Protein AF-A0A6N3QSR3-F1 (afdb_monomer)

Sequence (98 aa):
MQNKAGVSNLLDILSAVTGQSIPELEKQFEGKMYGHLKGEVADAVSGMLTELQERYHRFRNDEAFLQQVMKDGAEKASVHASRTLKAVYEAIGFVAKP

InterPro domains:
  IPR014729 Rossmann-like alpha/beta/alpha sandwich fold [G3DSA:3.40.50.620] (63-93)
  IPR050203 Tryptophan--tRNA ligase [PTHR43766] (2-95)

Radius of gyration: 25.12 Å; Cα contacts (8 Å, |Δi|>4): 37; chains: 1; bounding box: 51×31×64 Å

Organism: NCBI:txid945360

pLDDT: mean 93.82, std 8.57, range [49.56, 98.75]

Structure (mmCIF, N/CA/C/O backbone):
data_AF-A0A6N3QSR3-F1
#
_entry.id   AF-A0A6N3QSR3-F1
#
loop_
_atom_site.group_PDB
_atom_site.id
_atom_site.type_symbol
_atom_site.label_atom_id
_atom_site.label_alt_id
_atom_site.label_comp_id
_atom_site.label_asym_id
_atom_site.label_entity_id
_atom_site.label_seq_id
_atom_site.pdbx_PDB_ins_code
_atom_site.Cartn_x
_atom_site.Cartn_y
_atom_site.Cartn_z
_atom_site.occupancy
_atom_site.B_iso_or_equiv
_atom_site.auth_seq_id
_atom_site.auth_comp_id
_atom_site.auth_asym_id
_atom_site.auth_atom_id
_atom_site.pdbx_PDB_model_num
ATOM 1 N N . MET A 1 1 ? -5.991 15.012 25.192 1.00 53.72 1 MET A N 1
ATOM 2 C CA . MET A 1 1 ? -5.453 13.634 25.070 1.00 53.72 1 MET A CA 1
ATOM 3 C C . MET A 1 1 ? -4.065 13.402 25.702 1.00 53.72 1 MET A C 1
ATOM 5 O O . MET A 1 1 ? -3.484 12.352 25.474 1.00 53.72 1 MET A O 1
ATOM 9 N N . GLN A 1 2 ? -3.521 14.284 26.554 1.00 49.56 2 GLN A N 1
ATOM 10 C CA . GLN A 1 2 ? -2.096 14.216 26.947 1.00 49.56 2 GLN A CA 1
ATOM 11 C C . GLN A 1 2 ? -1.651 13.036 27.849 1.00 49.56 2 GLN A C 1
ATOM 13 O O . GLN A 1 2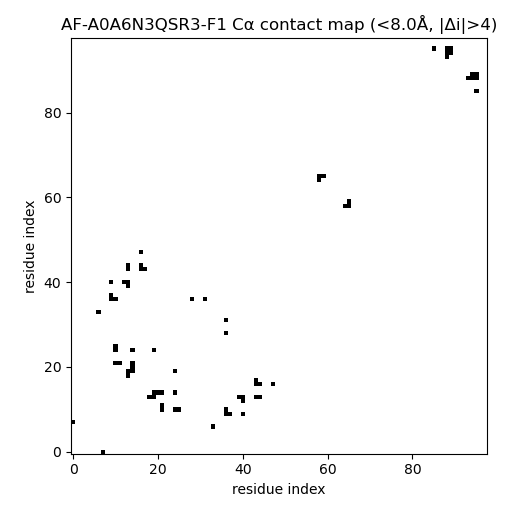 ? -0.477 12.967 28.167 1.00 49.56 2 GLN A O 1
ATOM 18 N N . ASN A 1 3 ? -2.513 12.073 28.209 1.00 62.91 3 ASN A N 1
ATOM 19 C CA . ASN A 1 3 ? -2.144 10.944 29.090 1.00 62.91 3 ASN A CA 1
ATOM 20 C C . ASN A 1 3 ? -2.715 9.567 28.663 1.00 62.91 3 ASN A C 1
ATOM 22 O O . ASN A 1 3 ? -2.815 8.665 29.491 1.00 62.91 3 ASN A O 1
ATOM 26 N N . LYS A 1 4 ? -3.130 9.375 27.396 1.00 78.19 4 LYS A N 1
ATOM 27 C CA . LYS A 1 4 ? -3.733 8.102 26.920 1.00 78.19 4 LYS A CA 1
ATOM 28 C C . LYS A 1 4 ? -3.200 7.627 25.558 1.00 78.19 4 LYS A C 1
ATOM 30 O O . LYS A 1 4 ? -3.984 7.286 24.677 1.00 78.19 4 LYS A O 1
ATOM 35 N N . ALA A 1 5 ? -1.876 7.552 25.404 1.00 88.19 5 ALA A N 1
ATOM 36 C CA . ALA A 1 5 ? -1.215 7.219 24.132 1.00 88.19 5 ALA A CA 1
ATOM 37 C C . ALA A 1 5 ? -1.774 5.961 23.431 1.00 88.19 5 ALA A C 1
ATOM 39 O O . ALA A 1 5 ? -2.021 5.985 22.230 1.00 88.19 5 ALA A O 1
ATOM 40 N N . GLY A 1 6 ? -2.049 4.884 24.177 1.00 87.88 6 GLY A N 1
ATOM 41 C CA . GLY A 1 6 ? -2.594 3.651 23.593 1.00 87.88 6 GLY A CA 1
ATOM 42 C C . GLY A 1 6 ? -4.017 3.790 23.040 1.00 87.88 6 GLY A C 1
ATOM 43 O O . GLY A 1 6 ? -4.346 3.163 22.041 1.00 87.88 6 GLY A O 1
ATOM 44 N N . VAL A 1 7 ? -4.859 4.621 23.662 1.00 89.00 7 VAL A N 1
ATOM 45 C CA . VAL A 1 7 ? -6.234 4.866 23.193 1.00 89.00 7 VAL A CA 1
ATOM 46 C C . VAL A 1 7 ? -6.217 5.787 21.980 1.00 89.00 7 VAL A C 1
ATOM 48 O O . VAL A 1 7 ? -6.919 5.514 21.014 1.00 89.00 7 VAL A O 1
ATOM 51 N N . SER A 1 8 ? -5.380 6.828 22.007 1.00 91.19 8 SER A N 1
ATOM 52 C CA . SER A 1 8 ? -5.196 7.732 20.869 1.00 91.19 8 SER A CA 1
ATOM 53 C C . SER A 1 8 ? -4.741 6.972 19.625 1.00 91.19 8 SER A C 1
ATOM 55 O O . SER A 1 8 ? -5.396 7.073 18.600 1.00 91.19 8 SER A O 1
ATOM 57 N N . ASN A 1 9 ? -3.740 6.092 19.746 1.00 94.69 9 ASN A N 1
ATOM 58 C CA . ASN A 1 9 ? -3.284 5.278 18.616 1.00 94.69 9 ASN A CA 1
ATOM 59 C C . ASN A 1 9 ? -4.389 4.370 18.041 1.00 94.69 9 ASN A C 1
ATOM 61 O O . ASN A 1 9 ? -4.468 4.181 16.834 1.00 94.69 9 ASN A O 1
ATOM 65 N N . LEU A 1 10 ? -5.256 3.799 18.886 1.00 95.56 10 LEU A N 1
ATOM 66 C CA . LEU A 1 10 ? -6.383 2.987 18.411 1.00 95.56 10 LEU A CA 1
ATOM 67 C C . LEU A 1 10 ? -7.431 3.827 17.668 1.00 95.56 10 LEU A C 1
ATOM 69 O O . LEU A 1 10 ? -7.972 3.363 16.668 1.00 95.56 10 LEU A O 1
ATOM 73 N N . LEU A 1 11 ? -7.699 5.053 18.126 1.00 94.69 11 LEU A N 1
ATOM 74 C CA . LEU A 1 11 ? -8.578 5.990 17.423 1.00 94.69 11 LEU A CA 1
ATOM 75 C C . LEU A 1 11 ? -7.966 6.444 16.094 1.00 94.69 11 LEU A C 1
ATOM 77 O O . LEU A 1 11 ? -8.684 6.499 15.102 1.00 94.69 11 LEU A O 1
ATOM 81 N N . ASP A 1 12 ? -6.657 6.699 16.056 1.00 96.75 12 ASP A N 1
ATOM 82 C CA . ASP A 1 12 ? -5.937 7.065 14.832 1.00 96.75 12 ASP A CA 1
ATOM 83 C C . ASP A 1 12 ? -5.996 5.935 13.794 1.00 96.75 12 ASP A C 1
ATOM 85 O O . ASP A 1 12 ? -6.310 6.176 12.629 1.00 96.75 12 ASP A O 1
ATOM 89 N N . ILE A 1 13 ? -5.760 4.687 14.218 1.00 97.56 13 ILE A N 1
ATOM 90 C CA . ILE A 1 13 ? -5.879 3.510 13.344 1.00 97.56 13 ILE A CA 1
ATOM 91 C C . ILE A 1 13 ? -7.309 3.378 12.819 1.00 97.56 13 IL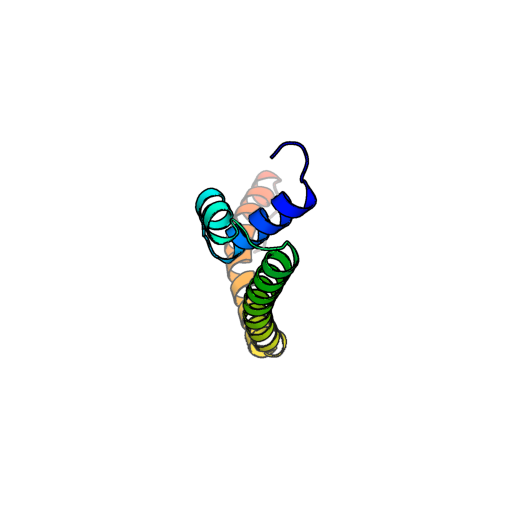E A C 1
ATOM 93 O O . ILE A 1 13 ? -7.499 3.207 11.617 1.00 97.56 13 ILE A O 1
ATOM 97 N N . LEU A 1 14 ? -8.314 3.466 13.696 1.00 97.06 14 LEU A N 1
ATOM 98 C CA . LEU A 1 14 ? -9.710 3.335 13.282 1.00 97.06 14 LEU A CA 1
ATOM 99 C C . LEU A 1 14 ? -10.100 4.443 12.299 1.00 97.06 14 LEU A C 1
ATOM 101 O O . LEU A 1 14 ? -10.684 4.151 11.264 1.00 97.06 14 LEU A O 1
ATOM 105 N N . SER A 1 15 ? -9.702 5.684 12.584 1.00 97.44 15 SER A N 1
ATOM 106 C CA . SER A 1 15 ? -9.911 6.843 11.714 1.00 97.44 15 SER A CA 1
ATOM 107 C C . SER A 1 15 ? -9.283 6.637 10.335 1.00 97.44 15 SER A C 1
ATOM 109 O O . SER A 1 15 ? -9.936 6.881 9.322 1.00 97.44 15 SER A O 1
ATOM 111 N N . ALA A 1 16 ? -8.053 6.120 10.275 1.00 97.62 16 ALA A N 1
ATOM 112 C CA . ALA A 1 16 ? -7.369 5.853 9.013 1.00 97.6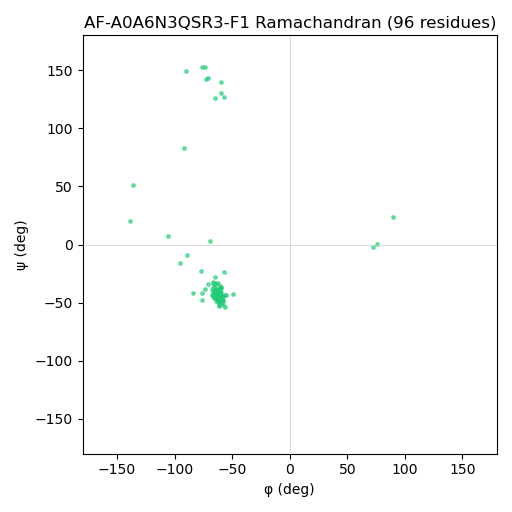2 16 ALA A CA 1
ATOM 113 C C . ALA A 1 16 ? -8.059 4.767 8.170 1.00 97.62 16 ALA A C 1
ATOM 115 O O . ALA A 1 16 ? -8.021 4.837 6.943 1.00 97.62 16 ALA A O 1
ATOM 116 N N . VAL A 1 17 ? -8.684 3.774 8.812 1.00 97.44 17 VAL A N 1
ATOM 117 C CA . VAL A 1 17 ? -9.362 2.665 8.121 1.00 97.44 17 VAL A CA 1
ATOM 118 C C . VAL A 1 17 ? -10.786 3.036 7.706 1.00 97.44 17 VAL A C 1
ATOM 120 O O . VAL A 1 17 ? -11.202 2.702 6.600 1.00 97.44 17 VAL A O 1
ATOM 123 N N . THR A 1 18 ? -11.545 3.720 8.567 1.00 96.38 18 THR A N 1
ATOM 124 C CA . THR A 1 18 ? -12.969 4.015 8.323 1.00 96.38 18 THR A CA 1
ATOM 125 C C . THR A 1 18 ? -13.213 5.386 7.698 1.00 96.38 18 THR A C 1
ATOM 127 O O . THR A 1 18 ? -14.307 5.643 7.199 1.00 96.38 18 THR A O 1
ATOM 130 N N . GLY A 1 19 ? -12.224 6.283 7.734 1.00 96.62 19 GLY A N 1
ATOM 131 C CA . GLY A 1 19 ? -12.349 7.671 7.284 1.00 96.62 19 GLY A CA 1
ATOM 132 C C . GLY A 1 19 ? -13.117 8.582 8.248 1.00 96.62 19 GLY A C 1
ATOM 133 O O . GLY A 1 19 ? -13.284 9.766 7.957 1.00 96.62 19 GLY A O 1
ATOM 134 N N . GLN A 1 20 ? -13.584 8.064 9.388 1.00 96.88 20 GLN A N 1
ATOM 135 C CA . GLN A 1 20 ? -14.261 8.864 10.410 1.00 96.88 20 GLN A CA 1
ATOM 136 C C . GLN A 1 20 ? -13.262 9.776 11.120 1.00 96.88 20 GLN A C 1
ATOM 138 O O . GLN A 1 20 ? -12.125 9.388 11.391 1.00 96.88 20 GLN A O 1
ATOM 143 N N . SER A 1 21 ? -13.685 10.986 11.469 1.00 96.81 21 SER A N 1
ATOM 144 C CA . SER A 1 21 ? -12.842 11.922 12.210 1.00 96.81 21 SER A CA 1
ATOM 145 C C . SER A 1 21 ? -12.700 11.509 13.678 1.00 96.81 21 SER A C 1
ATOM 147 O O . SER A 1 21 ? -13.596 10.902 14.267 1.00 96.81 21 SER A O 1
ATOM 149 N N . ILE A 1 22 ? -11.587 11.883 14.316 1.00 93.44 22 ILE A N 1
ATOM 150 C CA . ILE A 1 22 ? -11.370 11.576 15.738 1.00 93.44 22 ILE A CA 1
ATOM 151 C C . ILE A 1 22 ? -12.506 12.099 16.639 1.00 93.44 22 ILE A C 1
ATOM 153 O O . ILE A 1 22 ? -12.958 11.324 17.479 1.00 93.44 22 ILE A O 1
ATOM 157 N N . PRO A 1 23 ? -13.041 13.327 16.469 1.00 94.56 23 PRO A N 1
ATOM 158 C CA . PRO A 1 23 ? -14.171 13.794 17.277 1.00 94.56 23 PRO A CA 1
ATOM 159 C C . PRO A 1 23 ? -15.440 12.938 17.130 1.00 94.56 23 PRO A C 1
ATOM 161 O O . PRO A 1 23 ? -16.169 12.738 18.102 1.00 94.56 23 PRO A O 1
ATOM 164 N N . GLU A 1 24 ? -15.714 12.408 15.933 1.00 94.62 24 GLU A N 1
ATOM 165 C CA . GLU A 1 24 ? -16.843 11.494 15.711 1.00 94.62 24 GLU A CA 1
ATOM 166 C C . GLU A 1 24 ? -16.629 10.169 16.439 1.00 94.62 24 GLU A C 1
ATOM 168 O O . GLU A 1 24 ? -17.547 9.671 17.094 1.00 94.62 24 GLU A O 1
ATOM 173 N N . LEU A 1 25 ? -15.409 9.632 16.380 1.00 93.62 25 LEU A N 1
ATOM 174 C CA . LEU A 1 25 ? -15.041 8.412 17.089 1.00 93.62 25 LEU A CA 1
ATOM 175 C C . LEU A 1 25 ? -15.087 8.615 18.611 1.00 93.62 25 LEU A C 1
ATOM 177 O O . LEU A 1 25 ? -15.655 7.788 19.320 1.00 93.62 25 LEU A O 1
ATOM 181 N N . GLU A 1 26 ? -14.574 9.729 19.137 1.00 91.56 26 GLU A N 1
ATOM 182 C CA . GLU A 1 26 ? -14.662 10.052 20.567 1.00 91.56 26 GLU A CA 1
ATOM 183 C C . GLU A 1 26 ? -16.117 10.070 21.048 1.00 91.56 26 GLU A C 1
ATOM 185 O O . GLU A 1 26 ? -16.428 9.466 22.075 1.00 91.56 26 GLU A O 1
ATOM 190 N N . LYS A 1 27 ? -17.022 10.672 20.267 1.00 93.06 27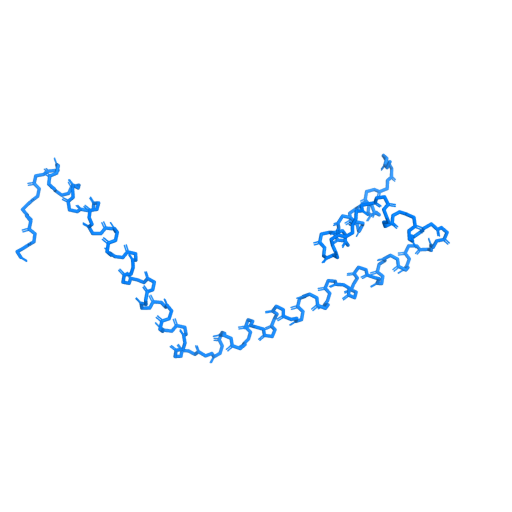 LYS A N 1
ATOM 191 C CA . LYS A 1 27 ? -18.462 10.664 20.550 1.00 93.06 27 LYS A CA 1
ATOM 192 C C . LYS A 1 27 ? -19.070 9.260 20.443 1.00 93.06 27 LYS A C 1
ATOM 194 O O . LYS A 1 27 ? -19.892 8.877 21.269 1.00 93.06 27 LYS A O 1
ATOM 199 N N . GLN A 1 28 ? -18.667 8.468 19.450 1.00 90.88 28 GLN A N 1
ATOM 200 C CA . GLN A 1 28 ? -19.140 7.091 19.247 1.00 90.88 28 GLN A CA 1
ATOM 201 C C . GLN A 1 28 ? -18.722 6.139 20.381 1.00 90.88 28 GLN A C 1
ATOM 203 O O . GLN A 1 28 ? -19.409 5.139 20.639 1.00 90.88 28 GLN A O 1
ATOM 208 N N . PHE A 1 29 ? -17.597 6.426 21.038 1.00 90.25 29 PHE A N 1
ATOM 209 C CA . PHE A 1 29 ? -17.044 5.634 22.136 1.00 90.25 29 PHE A CA 1
ATOM 210 C C . PHE A 1 29 ? -17.229 6.272 23.519 1.00 90.25 29 PHE A C 1
ATOM 212 O O . PHE A 1 29 ? -16.749 5.719 24.511 1.00 90.25 29 PHE A O 1
ATOM 219 N N . GLU A 1 30 ? -17.974 7.373 23.622 1.00 88.81 30 GLU A N 1
ATOM 220 C CA . GLU A 1 30 ? -18.343 7.963 24.906 1.00 88.81 30 GLU A CA 1
ATOM 221 C C . GLU A 1 30 ? -19.138 6.950 25.750 1.00 88.81 30 GLU A C 1
ATOM 223 O O . GLU A 1 30 ? -20.053 6.279 25.271 1.00 88.81 30 GLU A O 1
ATOM 228 N N . GLY A 1 31 ? -18.733 6.764 27.009 1.00 85.56 31 GLY A N 1
ATOM 229 C CA . GLY A 1 31 ? -19.344 5.785 27.915 1.00 85.56 31 GLY A CA 1
ATOM 230 C C . GLY A 1 31 ? -19.041 4.308 27.610 1.00 85.56 31 GLY A C 1
ATOM 231 O O . GLY A 1 31 ? -19.466 3.443 28.375 1.00 85.56 31 GLY A O 1
ATOM 232 N N . LYS A 1 32 ? -18.288 3.985 26.547 1.00 87.38 32 LYS A N 1
ATOM 233 C CA . LYS A 1 32 ? -17.890 2.604 26.224 1.00 87.38 32 LYS A CA 1
ATOM 234 C C . LYS A 1 32 ? -16.564 2.222 26.884 1.00 87.38 32 LYS A C 1
ATOM 236 O O . LYS A 1 32 ? -15.662 3.039 27.060 1.00 87.38 32 LYS A O 1
ATOM 241 N N . MET A 1 33 ? -16.413 0.937 27.214 1.00 84.31 33 MET A N 1
ATOM 242 C CA . MET A 1 33 ? -15.139 0.397 27.701 1.00 84.31 33 MET A CA 1
ATOM 243 C C . MET A 1 33 ? -14.121 0.205 26.570 1.00 84.31 33 MET A C 1
ATOM 245 O O . MET A 1 33 ? -14.484 -0.100 25.435 1.00 84.31 33 MET A O 1
ATOM 249 N N . TYR A 1 34 ? -12.826 0.261 26.903 1.00 79.25 34 TYR A N 1
ATOM 250 C CA . TYR A 1 34 ? -11.716 0.082 25.952 1.00 79.25 34 TYR A CA 1
ATOM 251 C C . TYR A 1 34 ? -11.724 -1.248 25.187 1.00 79.25 34 TYR A C 1
ATOM 253 O O . TYR A 1 34 ? -11.151 -1.325 24.102 1.00 79.25 34 TYR A O 1
ATOM 261 N N . GLY A 1 35 ? -12.373 -2.286 25.725 1.00 85.44 35 GLY A N 1
ATOM 262 C CA . GLY A 1 35 ? -12.577 -3.549 25.013 1.00 85.44 35 GLY A CA 1
ATOM 263 C C . GLY A 1 35 ? -13.381 -3.376 23.722 1.00 85.44 35 GLY A C 1
ATOM 264 O O . GLY A 1 35 ? -13.024 -3.977 22.715 1.00 85.44 35 GLY A O 1
ATOM 265 N N . HIS A 1 36 ? -14.383 -2.488 23.717 1.00 91.75 36 HIS A N 1
ATOM 266 C CA . HIS A 1 36 ? -15.174 -2.199 22.517 1.00 91.75 36 HIS A CA 1
ATOM 267 C C . HIS A 1 36 ? -14.336 -1.508 21.443 1.00 91.75 36 HIS A C 1
ATOM 269 O O . HIS A 1 36 ? -14.380 -1.919 20.293 1.00 91.75 36 HIS A O 1
ATOM 275 N N . LEU A 1 37 ? -13.521 -0.514 21.818 1.00 92.44 37 LEU A N 1
ATOM 276 C CA . LEU A 1 37 ? -12.630 0.159 20.867 1.00 92.44 37 LEU A CA 1
ATOM 277 C C . LEU A 1 37 ? -11.648 -0.829 20.222 1.00 92.44 37 LEU A C 1
ATOM 279 O O . LEU A 1 37 ? -11.440 -0.789 19.016 1.00 92.44 37 LEU A O 1
ATOM 283 N N . LYS A 1 38 ? -11.060 -1.738 21.010 1.00 94.50 38 LYS A N 1
ATOM 284 C CA . LYS A 1 38 ? -10.153 -2.764 20.474 1.00 94.50 38 LYS A CA 1
ATOM 285 C C . LYS A 1 38 ? -10.855 -3.728 19.517 1.00 94.50 38 LYS A C 1
ATOM 287 O O . LYS A 1 38 ? -10.246 -4.090 18.519 1.00 94.50 38 LYS A O 1
ATOM 292 N N . GLY A 1 39 ? -12.087 -4.136 19.830 1.00 96.31 39 GLY A N 1
ATOM 293 C CA . GLY A 1 39 ? -12.890 -5.001 18.961 1.00 96.31 39 GLY A CA 1
ATOM 294 C C . GLY A 1 39 ? -13.163 -4.347 17.610 1.00 96.31 39 GLY A C 1
ATOM 295 O O . GLY A 1 39 ? -12.784 -4.894 16.585 1.00 96.31 39 GLY A O 1
ATOM 296 N N . GLU A 1 40 ? -13.686 -3.121 17.618 1.00 95.75 40 GLU A N 1
ATOM 297 C CA . GLU A 1 40 ? -13.990 -2.371 16.389 1.00 95.75 40 GLU A CA 1
ATOM 298 C C . GLU A 1 40 ? -12.737 -2.116 15.537 1.00 95.75 40 GLU A C 1
ATOM 300 O O . GLU A 1 40 ? -12.766 -2.263 14.319 1.00 95.75 40 GLU A O 1
ATOM 305 N N . VAL A 1 41 ? -11.603 -1.791 16.172 1.00 96.94 41 VAL A N 1
ATOM 306 C CA . VAL A 1 41 ? -10.317 -1.665 15.469 1.00 96.94 41 VAL A CA 1
ATOM 307 C C . VAL A 1 41 ? -9.897 -2.993 14.841 1.00 96.94 41 VAL A C 1
ATOM 309 O O . VAL A 1 41 ? -9.447 -3.003 13.697 1.00 96.94 41 VAL A O 1
ATOM 312 N N . ALA A 1 42 ? -10.021 -4.106 15.569 1.00 97.88 42 ALA A N 1
ATOM 313 C CA . ALA A 1 42 ? -9.652 -5.421 15.058 1.00 97.88 42 ALA A CA 1
ATOM 314 C C . ALA A 1 42 ? -10.515 -5.812 13.854 1.00 97.88 42 ALA A C 1
ATOM 316 O O . ALA A 1 42 ? -9.966 -6.231 12.837 1.00 97.88 42 ALA A O 1
ATOM 317 N N . ASP A 1 43 ? -11.828 -5.611 13.938 1.00 98.00 43 ASP A N 1
ATOM 318 C CA . ASP A 1 43 ? -12.763 -5.947 12.867 1.00 98.00 43 ASP A CA 1
ATOM 319 C C . ASP A 1 43 ? -12.532 -5.073 11.628 1.00 98.00 43 ASP A C 1
ATOM 321 O O . ASP A 1 43 ? -12.410 -5.596 10.518 1.00 98.00 43 ASP A O 1
ATOM 325 N N . ALA A 1 44 ? -12.370 -3.757 11.809 1.00 97.56 44 ALA A N 1
ATOM 326 C CA . ALA A 1 44 ? -12.106 -2.828 10.712 1.00 97.56 44 ALA A CA 1
ATOM 327 C C . ALA A 1 44 ? -10.781 -3.145 9.994 1.00 97.56 44 ALA A C 1
ATOM 329 O O . ALA A 1 44 ? -10.739 -3.256 8.766 1.00 97.56 44 ALA A O 1
ATOM 330 N N . VAL A 1 45 ? -9.694 -3.335 10.752 1.00 98.19 45 VAL A N 1
ATOM 331 C CA . VAL A 1 45 ? -8.371 -3.645 10.187 1.00 98.19 45 VAL A CA 1
ATOM 332 C C . VAL A 1 45 ? -8.365 -5.026 9.534 1.00 98.19 45 VAL A C 1
ATOM 334 O O . VAL A 1 45 ? -7.823 -5.178 8.439 1.00 98.19 45 VAL A O 1
ATOM 337 N N . SER A 1 46 ? -8.967 -6.030 10.176 1.00 98.44 46 SER A N 1
ATOM 338 C CA . SER A 1 46 ? -9.046 -7.394 9.645 1.00 98.44 46 SER A CA 1
ATOM 339 C C . SER A 1 46 ? -9.833 -7.437 8.338 1.00 98.44 46 SER A C 1
ATOM 341 O O . SER A 1 46 ? -9.363 -8.027 7.366 1.00 98.44 46 SER A O 1
ATOM 343 N N . GLY A 1 47 ? -10.981 -6.754 8.270 1.00 98.38 47 GLY A N 1
ATOM 344 C CA . GLY A 1 47 ? -11.775 -6.650 7.046 1.00 98.38 47 GLY A CA 1
ATOM 345 C C . GLY A 1 47 ? -10.982 -6.023 5.898 1.00 98.38 47 GLY A C 1
ATOM 346 O O . GLY A 1 47 ? -10.868 -6.620 4.828 1.00 98.38 47 GLY A O 1
ATOM 347 N N . MET A 1 48 ? -10.344 -4.874 6.151 1.00 98.19 48 MET A N 1
ATOM 348 C CA . MET A 1 48 ? -9.497 -4.191 5.166 1.00 98.19 48 MET A CA 1
ATOM 349 C C . MET A 1 48 ? -8.340 -5.080 4.677 1.00 98.19 48 MET A C 1
ATOM 351 O O . MET A 1 48 ? -8.068 -5.158 3.477 1.00 98.19 48 MET A O 1
ATOM 355 N N . LEU A 1 49 ? -7.639 -5.756 5.594 1.00 98.50 49 LEU A N 1
ATOM 356 C CA . LEU A 1 49 ? -6.510 -6.619 5.240 1.00 98.50 49 LEU A CA 1
ATOM 357 C C . LEU A 1 49 ? -6.947 -7.891 4.519 1.00 98.50 49 LEU A C 1
ATOM 359 O O . LEU A 1 49 ? -6.223 -8.333 3.633 1.00 98.50 49 LEU A O 1
ATOM 363 N N . THR A 1 50 ? -8.108 -8.455 4.852 1.00 98.50 50 THR A N 1
ATOM 364 C CA . THR A 1 50 ? -8.640 -9.650 4.184 1.00 98.50 50 THR A CA 1
ATOM 365 C C . THR A 1 50 ? -8.894 -9.361 2.706 1.00 98.50 50 THR A C 1
ATOM 367 O O . THR A 1 50 ? -8.387 -10.082 1.849 1.00 98.50 50 THR A O 1
ATOM 370 N N . GLU A 1 51 ? -9.564 -8.250 2.380 1.00 98.12 51 GLU A N 1
ATOM 371 C CA . GLU A 1 51 ? -9.790 -7.850 0.984 1.00 98.12 51 GLU A CA 1
ATOM 372 C C . GLU A 1 51 ? -8.462 -7.620 0.233 1.00 98.12 51 GLU A C 1
ATOM 374 O O . GLU A 1 51 ? -8.275 -8.052 -0.911 1.00 98.12 51 GLU A O 1
ATOM 379 N N . LEU A 1 52 ? -7.496 -6.966 0.888 1.00 98.50 52 LEU A N 1
ATOM 380 C CA . LEU A 1 52 ? -6.170 -6.737 0.317 1.00 98.50 52 LEU A CA 1
ATOM 381 C C . LEU A 1 52 ? -5.427 -8.057 0.063 1.00 98.50 52 LEU A C 1
ATOM 383 O O . LEU A 1 52 ? -4.823 -8.226 -0.999 1.00 98.50 52 LEU A O 1
ATOM 387 N N . GLN A 1 53 ? -5.477 -8.992 1.011 1.00 98.69 53 GLN A N 1
ATOM 388 C CA . GLN A 1 53 ? -4.845 -10.307 0.915 1.00 98.69 53 GLN A CA 1
ATOM 389 C C . GLN A 1 53 ? -5.479 -11.157 -0.185 1.00 98.69 53 GLN A C 1
ATOM 391 O O . GLN A 1 53 ? -4.753 -11.790 -0.949 1.00 98.69 53 GLN A O 1
ATOM 396 N N . GLU A 1 54 ? -6.801 -11.131 -0.341 1.00 98.69 54 GLU A N 1
ATOM 397 C CA . GLU A 1 54 ? -7.484 -11.823 -1.438 1.00 98.69 54 GLU A CA 1
ATOM 398 C C . GLU A 1 54 ? -6.999 -11.332 -2.805 1.00 98.69 54 GLU A C 1
ATOM 400 O O . GLU A 1 54 ? -6.662 -12.133 -3.685 1.00 98.69 54 GLU A O 1
ATOM 405 N N . ARG A 1 55 ? -6.902 -10.008 -2.983 1.00 98.56 55 ARG A N 1
ATOM 406 C CA . ARG A 1 55 ? -6.360 -9.405 -4.209 1.00 98.56 55 ARG A CA 1
ATOM 407 C C . ARG A 1 55 ? -4.897 -9.780 -4.407 1.00 98.56 55 ARG A C 1
ATOM 409 O O . ARG A 1 55 ? -4.516 -10.158 -5.514 1.00 98.56 55 ARG A O 1
ATOM 416 N N . TYR A 1 56 ? -4.091 -9.711 -3.347 1.00 98.69 56 TYR A N 1
ATOM 417 C CA . TYR A 1 56 ? -2.691 -10.118 -3.384 1.00 98.69 56 TYR A CA 1
ATOM 418 C C . TYR A 1 56 ? -2.553 -11.566 -3.846 1.00 98.69 56 TYR A C 1
ATOM 420 O O . TYR A 1 56 ? -1.847 -11.811 -4.814 1.00 98.69 56 TYR A O 1
ATOM 428 N N . HIS A 1 57 ? -3.244 -12.518 -3.219 1.00 98.62 57 HIS A N 1
ATOM 429 C CA . HIS A 1 57 ? -3.133 -13.933 -3.566 1.00 98.62 57 HIS A CA 1
ATOM 430 C C . HIS A 1 57 ? -3.638 -14.222 -4.980 1.00 98.62 57 HIS A C 1
ATOM 432 O O . HIS A 1 57 ? -3.006 -15.000 -5.693 1.00 98.62 57 HIS A O 1
ATOM 438 N N . ARG A 1 58 ? -4.713 -13.555 -5.423 1.00 98.25 58 ARG A N 1
ATOM 439 C CA . ARG A 1 58 ? -5.195 -13.656 -6.807 1.00 98.25 58 ARG A CA 1
ATOM 440 C C . ARG A 1 58 ? -4.114 -13.255 -7.810 1.00 98.25 58 ARG A C 1
ATOM 442 O O . ARG A 1 58 ? -3.821 -14.028 -8.711 1.00 98.25 58 ARG A O 1
ATOM 449 N N . PHE A 1 59 ? -3.504 -12.081 -7.643 1.00 98.50 59 PHE A N 1
ATOM 450 C CA . PHE A 1 59 ? -2.467 -11.612 -8.567 1.00 98.50 59 PHE A CA 1
ATOM 451 C C . PHE A 1 59 ? -1.146 -12.361 -8.401 1.00 98.50 59 PHE A C 1
ATOM 453 O O . PHE A 1 59 ? -0.468 -12.645 -9.380 1.00 98.50 59 PHE A O 1
ATOM 460 N N . ARG A 1 60 ? -0.761 -12.689 -7.166 1.00 98.44 60 ARG A N 1
ATOM 461 C CA . ARG A 1 60 ? 0.532 -13.303 -6.863 1.00 98.44 60 ARG A CA 1
ATOM 462 C C . ARG A 1 60 ? 0.651 -14.711 -7.438 1.00 98.44 60 ARG A C 1
ATOM 464 O O . ARG A 1 60 ? 1.765 -15.099 -7.791 1.00 98.44 60 ARG A O 1
ATOM 471 N N . ASN A 1 61 ? -0.462 -15.439 -7.508 1.00 98.25 61 ASN A N 1
ATOM 472 C CA . ASN A 1 61 ? -0.526 -16.800 -8.038 1.00 98.25 61 ASN A CA 1
ATOM 473 C C . ASN A 1 61 ? -0.781 -16.846 -9.556 1.00 98.25 61 ASN A C 1
ATOM 475 O O . ASN A 1 61 ? -0.683 -17.916 -10.149 1.00 98.25 61 ASN A O 1
ATOM 479 N N . ASP A 1 62 ? -1.088 -15.713 -10.190 1.00 98.50 62 ASP A N 1
ATOM 480 C CA . ASP A 1 62 ? -1.222 -15.608 -11.644 1.00 98.50 62 ASP A CA 1
ATOM 481 C C . ASP A 1 62 ? 0.122 -15.202 -12.266 1.00 98.50 62 ASP A C 1
ATOM 483 O O . ASP A 1 62 ? 0.406 -14.029 -12.519 1.00 98.50 62 ASP A O 1
ATOM 487 N N . GLU A 1 63 ? 0.995 -16.190 -12.481 1.00 98.38 63 GLU A N 1
ATOM 488 C CA . GLU A 1 63 ? 2.326 -15.950 -13.049 1.00 98.38 63 GLU A CA 1
ATOM 489 C C . GLU A 1 63 ? 2.266 -15.313 -14.441 1.00 98.38 63 GLU A C 1
ATOM 491 O O . GLU A 1 63 ? 3.085 -14.446 -14.749 1.00 98.38 63 GLU A O 1
ATOM 496 N N . ALA A 1 64 ? 1.292 -15.696 -15.270 1.00 98.56 64 ALA A N 1
ATOM 497 C CA . ALA A 1 64 ? 1.139 -15.149 -16.614 1.00 98.56 64 ALA A CA 1
ATOM 498 C C . ALA A 1 64 ? 0.817 -13.650 -16.562 1.00 98.56 64 ALA A C 1
ATOM 500 O O . ALA A 1 64 ? 1.451 -12.852 -17.260 1.00 98.56 64 ALA A O 1
ATOM 501 N N . PHE A 1 65 ? -0.107 -13.252 -15.684 1.00 98.56 65 PHE A N 1
ATOM 502 C CA . PHE A 1 65 ? -0.416 -11.847 -15.451 1.00 98.56 65 PHE A CA 1
ATOM 503 C C . PHE A 1 65 ? 0.797 -11.070 -14.928 1.00 98.56 65 PHE A C 1
ATOM 505 O O . PHE A 1 65 ? 1.103 -9.994 -15.444 1.00 98.56 65 PHE A O 1
ATOM 512 N N . LEU A 1 66 ? 1.540 -11.613 -13.957 1.00 98.75 66 LEU A N 1
ATOM 513 C CA . LEU A 1 66 ? 2.744 -10.957 -13.435 1.00 98.75 66 LEU A CA 1
ATOM 514 C C . LEU A 1 66 ? 3.809 -10.752 -14.519 1.00 98.75 66 LEU A C 1
ATOM 516 O O . LEU A 1 66 ? 4.390 -9.670 -14.607 1.00 98.75 66 LEU A O 1
ATOM 520 N N . GLN A 1 67 ? 4.050 -11.758 -15.365 1.00 98.75 67 GLN A N 1
ATOM 521 C CA . GLN A 1 67 ? 4.990 -11.651 -16.485 1.00 98.75 67 GLN A CA 1
ATOM 522 C C . GLN A 1 67 ? 4.560 -10.573 -17.481 1.00 98.75 67 GLN A C 1
ATOM 524 O O . GLN A 1 67 ? 5.392 -9.783 -17.931 1.00 98.75 67 GLN A O 1
ATOM 529 N N . GLN A 1 68 ? 3.263 -10.490 -17.779 1.00 98.69 68 GLN A N 1
ATOM 530 C CA . GLN A 1 68 ? 2.727 -9.455 -18.655 1.00 98.69 68 GLN A CA 1
ATOM 531 C C . GLN A 1 68 ? 2.932 -8.052 -18.060 1.00 98.69 68 GLN A C 1
ATOM 533 O O . GLN A 1 68 ? 3.459 -7.172 -18.739 1.00 98.69 68 GLN A O 1
ATOM 538 N N . VAL A 1 69 ? 2.619 -7.855 -16.773 1.00 98.69 69 VAL A N 1
ATOM 539 C CA . VAL A 1 69 ? 2.839 -6.575 -16.074 1.00 98.69 69 VAL A CA 1
ATOM 540 C C . VAL A 1 69 ? 4.319 -6.182 -16.074 1.00 98.69 69 VAL A C 1
ATOM 542 O O . VAL A 1 69 ? 4.645 -5.022 -16.336 1.00 98.69 69 VAL A O 1
ATOM 545 N N . MET A 1 70 ? 5.227 -7.129 -15.814 1.00 98.56 70 MET A N 1
ATOM 546 C CA . MET A 1 70 ? 6.672 -6.875 -15.843 1.00 98.56 70 MET A CA 1
ATOM 547 C C . MET A 1 70 ? 7.159 -6.500 -17.242 1.00 98.56 70 MET A C 1
ATOM 549 O O . MET A 1 70 ? 7.930 -5.551 -17.377 1.00 98.56 70 MET A O 1
ATOM 553 N N . LYS A 1 71 ? 6.694 -7.201 -18.280 1.00 98.69 71 LYS A N 1
ATOM 554 C CA . LYS A 1 71 ? 7.043 -6.911 -19.674 1.00 98.69 71 LYS A CA 1
ATOM 555 C C . LYS A 1 71 ? 6.589 -5.509 -20.079 1.00 98.69 71 LYS A C 1
ATOM 557 O O . LYS A 1 71 ? 7.406 -4.722 -20.555 1.00 98.69 71 LYS A O 1
ATOM 562 N N . ASP A 1 72 ? 5.328 -5.175 -19.821 1.00 98.62 72 ASP A N 1
ATOM 563 C CA . ASP A 1 72 ? 4.760 -3.872 -20.179 1.00 98.62 72 ASP A CA 1
ATOM 564 C C . ASP A 1 72 ? 5.428 -2.732 -19.400 1.00 98.62 72 ASP A C 1
ATOM 566 O O . ASP A 1 72 ? 5.701 -1.658 -19.943 1.00 98.62 72 ASP A O 1
ATOM 570 N N . GLY A 1 73 ? 5.720 -2.960 -18.116 1.00 98.56 73 GLY A N 1
ATOM 571 C CA . GLY A 1 73 ? 6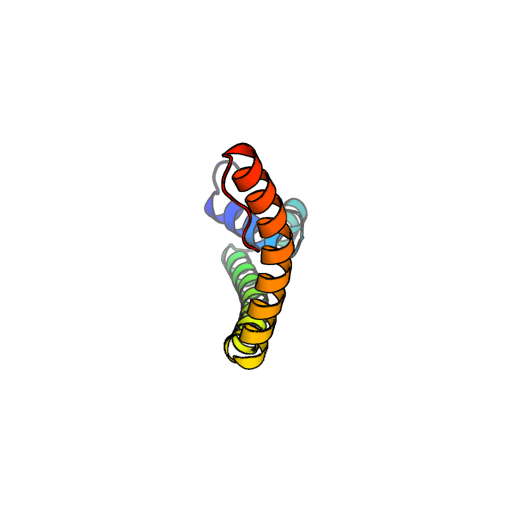.464 -2.022 -17.281 1.00 98.56 73 GLY A CA 1
ATOM 572 C C . GLY A 1 73 ? 7.890 -1.801 -17.786 1.00 98.56 73 GLY A C 1
ATOM 573 O O . GLY A 1 73 ? 8.332 -0.656 -17.889 1.00 98.56 73 GLY A O 1
ATOM 574 N N . ALA A 1 74 ? 8.594 -2.876 -18.150 1.00 98.62 74 ALA A N 1
ATOM 575 C CA . ALA A 1 74 ? 9.956 -2.820 -18.668 1.00 98.62 74 ALA A CA 1
ATOM 576 C C . ALA A 1 74 ? 10.034 -2.097 -20.017 1.00 98.62 74 ALA A C 1
ATOM 578 O O . ALA A 1 74 ? 10.953 -1.302 -20.222 1.00 98.62 74 ALA A O 1
ATOM 579 N N . GLU A 1 75 ? 9.074 -2.320 -20.916 1.00 98.38 75 GLU A N 1
ATOM 580 C CA . GLU A 1 75 ? 8.993 -1.615 -22.196 1.00 98.38 75 GLU A CA 1
ATOM 581 C C . GLU A 1 75 ? 8.815 -0.109 -21.976 1.00 98.38 75 GLU A C 1
ATOM 583 O O . GLU A 1 75 ? 9.624 0.692 -22.454 1.00 98.38 75 GLU A O 1
ATOM 588 N N . LYS A 1 76 ? 7.825 0.285 -21.163 1.00 98.25 76 LYS A N 1
ATOM 589 C CA . LYS A 1 76 ? 7.577 1.695 -20.824 1.00 98.25 76 LYS A CA 1
ATOM 590 C C . LYS A 1 76 ? 8.800 2.344 -20.178 1.00 98.25 76 LYS A C 1
ATOM 592 O O . LYS A 1 76 ? 9.226 3.417 -20.603 1.00 98.25 76 LYS A O 1
ATOM 597 N N . ALA A 1 77 ? 9.396 1.689 -19.183 1.00 98.38 77 ALA A N 1
ATOM 598 C CA . ALA A 1 77 ? 10.582 2.197 -18.499 1.00 98.38 77 ALA A CA 1
ATOM 599 C C . ALA A 1 77 ? 11.770 2.349 -19.462 1.00 98.38 77 ALA A C 1
ATOM 601 O O . ALA A 1 77 ? 12.445 3.380 -19.455 1.00 98.38 77 ALA A O 1
ATOM 602 N N . SER A 1 78 ? 11.990 1.363 -20.335 1.00 97.88 78 SER A N 1
ATOM 603 C CA . SER A 1 78 ? 13.094 1.354 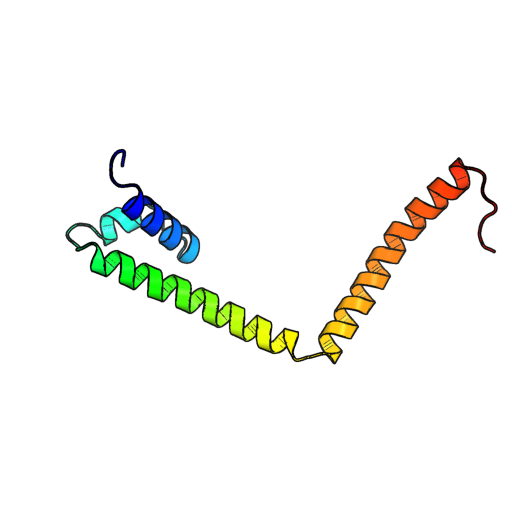-21.302 1.00 97.88 78 SER A CA 1
ATOM 604 C C . SER A 1 78 ? 12.962 2.459 -22.350 1.00 97.88 78 SER A C 1
ATOM 606 O O . SER A 1 78 ? 13.963 3.081 -22.714 1.00 97.88 78 SER A O 1
ATOM 608 N N . VAL A 1 79 ? 11.742 2.777 -22.800 1.00 97.38 79 VAL A N 1
ATOM 609 C CA . VAL A 1 79 ? 11.488 3.905 -23.716 1.00 97.38 79 VAL A CA 1
ATOM 610 C C . VAL A 1 79 ? 11.941 5.233 -23.107 1.00 97.38 79 VAL A C 1
ATOM 612 O O . VAL A 1 79 ? 12.542 6.052 -23.802 1.00 97.38 79 VAL A O 1
ATOM 615 N N . HIS A 1 80 ? 11.698 5.456 -21.815 1.00 97.38 80 HIS A N 1
ATOM 616 C CA . HIS A 1 80 ? 12.147 6.673 -21.138 1.00 97.38 80 HIS A CA 1
ATOM 617 C C . HIS A 1 80 ? 13.649 6.645 -20.835 1.00 97.38 80 HIS A C 1
ATOM 619 O O . HIS A 1 80 ? 14.357 7.601 -21.152 1.00 97.38 80 HIS A O 1
ATOM 625 N N . ALA A 1 81 ? 14.151 5.541 -20.278 1.00 97.75 81 ALA A N 1
ATOM 626 C CA . ALA A 1 81 ? 15.548 5.410 -19.878 1.00 97.75 81 ALA A CA 1
ATOM 627 C C . ALA A 1 81 ? 16.515 5.495 -21.069 1.00 97.75 81 ALA A C 1
ATOM 629 O O . ALA A 1 81 ? 17.556 6.143 -20.970 1.00 97.75 81 ALA A O 1
ATOM 630 N N . SER A 1 82 ? 16.163 4.899 -22.213 1.00 96.44 82 SER A N 1
ATOM 631 C CA . SER A 1 82 ? 17.004 4.912 -23.418 1.00 96.44 82 SER A CA 1
ATOM 632 C C . SER A 1 82 ? 17.244 6.319 -23.968 1.00 96.44 82 SER A C 1
ATOM 634 O O . SER A 1 82 ? 18.338 6.598 -24.455 1.00 96.44 82 SER A O 1
ATOM 636 N N . ARG A 1 83 ? 16.272 7.233 -23.842 1.00 96.50 83 ARG A N 1
ATOM 637 C CA . ARG A 1 83 ? 16.428 8.640 -24.253 1.00 96.50 83 ARG A CA 1
ATOM 638 C C . ARG A 1 83 ? 17.489 9.341 -23.414 1.00 96.50 83 ARG A C 1
ATOM 640 O O . ARG A 1 83 ? 18.395 9.958 -23.967 1.00 96.50 83 ARG A O 1
ATOM 647 N N . THR A 1 84 ? 17.399 9.196 -22.094 1.00 97.00 84 THR A N 1
ATOM 648 C CA . THR A 1 84 ? 18.383 9.758 -21.163 1.00 97.00 84 THR A CA 1
ATOM 649 C C . THR A 1 84 ? 19.757 9.145 -21.394 1.00 97.00 84 THR A C 1
ATOM 651 O O . THR A 1 84 ? 20.738 9.871 -21.513 1.00 97.00 84 THR A O 1
ATOM 654 N N . LEU A 1 85 ? 19.835 7.818 -21.519 1.00 96.56 85 LEU A N 1
ATOM 655 C CA . LEU A 1 85 ? 21.103 7.126 -21.734 1.00 96.56 85 LEU A CA 1
ATOM 656 C C . LEU A 1 85 ? 21.773 7.556 -23.044 1.00 96.56 85 LEU A C 1
ATOM 658 O O . LEU A 1 85 ? 22.980 7.771 -23.062 1.00 96.56 85 LEU A O 1
ATOM 662 N N . LYS A 1 86 ? 20.996 7.747 -24.117 1.00 96.06 86 LYS A N 1
ATOM 663 C CA . LYS A 1 86 ? 21.507 8.255 -25.395 1.00 96.06 86 LYS A CA 1
ATOM 664 C C . LYS A 1 86 ? 22.110 9.654 -25.246 1.00 96.06 86 LYS A C 1
ATOM 666 O O . LYS A 1 86 ? 23.224 9.865 -25.710 1.00 96.06 86 LYS A O 1
ATOM 671 N N . ALA A 1 87 ? 21.416 10.568 -24.566 1.00 96.38 87 ALA A N 1
ATOM 672 C CA . ALA A 1 87 ? 21.924 11.919 -24.317 1.00 96.38 87 ALA A CA 1
ATOM 673 C C . ALA A 1 87 ? 23.211 11.905 -23.472 1.00 96.38 87 ALA A C 1
ATOM 675 O O . ALA A 1 87 ? 24.143 12.655 -23.742 1.00 96.38 87 ALA A O 1
ATOM 676 N N . VAL A 1 88 ? 23.291 11.014 -22.478 1.00 97.12 88 VAL A N 1
ATOM 677 C CA . VAL A 1 88 ? 24.504 10.825 -21.667 1.00 97.12 88 VAL A CA 1
ATOM 678 C C . VAL A 1 88 ? 25.656 10.279 -22.511 1.00 97.12 88 VAL A C 1
ATOM 680 O O . VAL A 1 88 ? 26.770 10.784 -22.415 1.00 97.12 88 VAL A O 1
ATOM 683 N N . TYR A 1 89 ? 25.410 9.274 -23.355 1.00 97.12 89 TYR A N 1
ATOM 684 C CA . TYR A 1 89 ? 26.438 8.710 -24.237 1.00 97.12 89 TYR A CA 1
ATOM 685 C C . TYR A 1 89 ? 26.962 9.741 -25.236 1.00 97.12 89 TYR A C 1
ATOM 687 O O . TYR A 1 89 ? 28.172 9.822 -25.440 1.00 97.12 89 TYR A O 1
ATOM 695 N N . GLU A 1 90 ? 26.075 10.561 -25.797 1.00 95.62 90 GLU A N 1
ATOM 696 C CA . GLU A 1 90 ? 26.438 11.671 -26.677 1.00 95.62 90 GLU A CA 1
ATOM 697 C C . GLU A 1 90 ? 27.293 12.714 -25.946 1.00 95.62 90 GLU A C 1
ATOM 699 O O . GLU A 1 90 ? 28.351 13.091 -26.442 1.00 95.62 90 GLU A O 1
ATOM 704 N N . ALA A 1 91 ? 26.898 13.112 -24.733 1.00 96.75 91 ALA A N 1
ATOM 705 C CA . ALA A 1 91 ? 27.642 14.085 -23.933 1.00 96.75 91 ALA A CA 1
ATOM 706 C C . ALA A 1 91 ? 29.041 13.593 -23.518 1.00 96.75 91 ALA A C 1
ATOM 708 O O . ALA A 1 91 ? 29.970 14.392 -23.422 1.00 96.75 91 ALA A O 1
ATOM 709 N N . ILE A 1 92 ? 29.203 12.289 -23.275 1.00 96.94 92 ILE A N 1
ATOM 710 C CA . ILE A 1 92 ? 30.501 11.671 -22.954 1.00 96.94 92 ILE A CA 1
ATOM 711 C C . ILE A 1 92 ? 31.367 11.487 -24.215 1.00 96.94 92 ILE A C 1
ATOM 713 O O . ILE A 1 92 ? 32.591 11.414 -24.114 1.00 96.94 92 ILE A O 1
ATOM 717 N N . GLY A 1 93 ? 30.755 11.431 -25.402 1.00 95.19 93 GLY A N 1
ATOM 718 C CA . GLY A 1 93 ? 31.443 11.206 -26.675 1.00 95.19 93 GLY A CA 1
ATOM 719 C C . GLY A 1 93 ? 31.578 9.730 -27.063 1.00 95.19 93 GLY A C 1
ATOM 720 O O . GLY A 1 93 ? 32.473 9.371 -27.828 1.00 95.19 93 GLY A O 1
ATOM 721 N N . PHE A 1 94 ? 30.715 8.852 -26.545 1.00 96.06 94 PHE A N 1
ATOM 722 C CA . PHE A 1 94 ? 30.671 7.457 -26.984 1.00 96.06 94 PHE A CA 1
ATOM 723 C C . PHE A 1 94 ? 30.055 7.332 -28.382 1.00 96.06 94 PHE A C 1
ATOM 725 O O . PHE A 1 94 ? 29.083 8.008 -28.718 1.00 96.06 94 PHE A O 1
ATOM 732 N N . VAL A 1 95 ? 30.596 6.416 -29.193 1.00 91.25 95 VAL A N 1
ATOM 733 C CA . VAL A 1 95 ? 30.016 6.080 -30.501 1.00 91.25 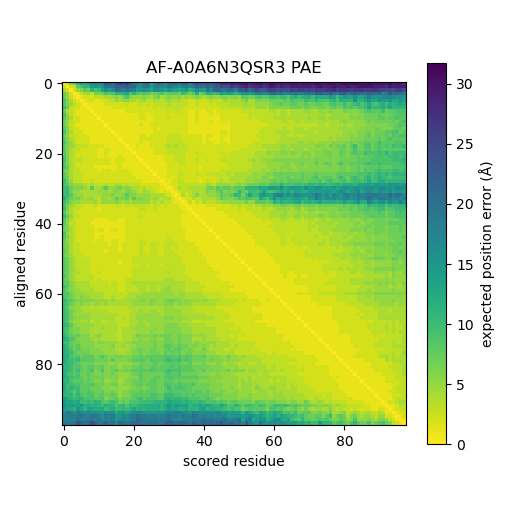95 VAL A CA 1
ATOM 734 C C . VAL A 1 95 ? 28.643 5.449 -30.278 1.00 91.25 95 VAL A C 1
ATOM 736 O O . VAL A 1 95 ? 28.510 4.484 -29.522 1.00 91.25 95 VAL A O 1
ATOM 739 N N . ALA A 1 96 ? 27.616 6.004 -30.924 1.00 86.31 96 ALA A N 1
ATOM 740 C CA . ALA A 1 96 ? 26.261 5.483 -30.820 1.00 86.31 96 ALA A CA 1
ATOM 741 C C . ALA A 1 96 ? 26.207 4.026 -31.302 1.00 86.31 96 ALA A C 1
ATOM 743 O O . ALA A 1 96 ? 26.831 3.667 -32.303 1.00 86.31 96 ALA A O 1
ATOM 744 N N . LYS A 1 97 ? 25.438 3.192 -30.593 1.00 81.19 97 LYS A N 1
ATOM 745 C CA . LYS A 1 97 ? 25.118 1.845 -31.070 1.00 81.19 97 LYS A CA 1
ATOM 746 C C . LYS A 1 97 ? 24.444 1.978 -32.453 1.00 81.19 97 LYS A C 1
ATOM 748 O O . LYS A 1 97 ? 23.506 2.777 -32.535 1.00 81.19 97 LYS A O 1
ATOM 753 N N . PRO A 1 98 ? 24.935 1.272 -33.491 1.00 70.94 98 PRO A N 1
ATOM 754 C CA . PRO A 1 98 ? 24.379 1.359 -34.840 1.00 70.94 98 PRO A CA 1
ATOM 755 C C . PRO A 1 98 ? 2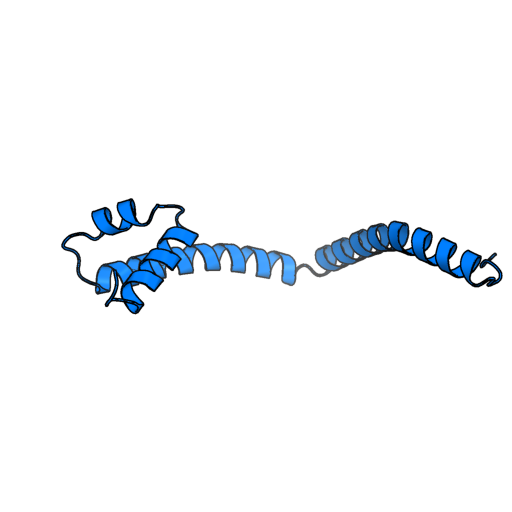2.919 0.906 -34.899 1.00 70.94 98 PRO A C 1
ATOM 757 O O . PRO A 1 98 ? 22.507 0.095 -34.031 1.00 70.94 98 PRO A O 1
#

Secondary structure (DSSP, 8-state):
-TT-HHHHHHHHHHHHHH---HHHHHHHTTT--HHHHHHHHHHHHHHHHHHHHHHHHHHHT-HHHHHHHHHHHHHHHHHHHHHHHHHHHHHHTPPPP-

Foldseek 3Di:
DVPCVPLVVLLVLLCVQVVDDSVVVCVVCVVHDPVVSVVSSCVSVVVVVVVVVVVCVVCVVPVVNVVVVVVVVCVVVCVVVVVVVVVVCVVVPHDDDD

Solvent-accessible surface area (backbone atoms only — not comparable to full-atom values): 5708 Å² total; per-residue (Å²): 123,98,88,43,69,74,59,52,52,49,46,50,50,37,22,72,73,72,69,50,52,64,72,58,50,52,62,73,46,60,97,56,59,72,67,57,57,53,48,52,38,48,53,54,51,49,52,57,48,49,58,51,47,52,53,45,54,57,52,70,71,33,59,69,59,48,51,50,54,51,50,56,50,48,52,58,50,46,63,57,48,50,55,54,51,50,54,50,36,56,75,74,66,52,83,73,84,129

Nearest PDB structures (foldseek):
  8i27-assembly1_A  TM=9.842E-01  e=1.996E-09  Escherichia coli K-12
  8i4i-assembly1_A  TM=9.864E-01  e=2.126E-09  Escherichia coli K-12
  8i2m-assembly1_A  TM=9.777E-01  e=2.738E-09  Escherichia coli K-12
  6dfu-assembly1_B  TM=9.769E-01  e=1.047E-06  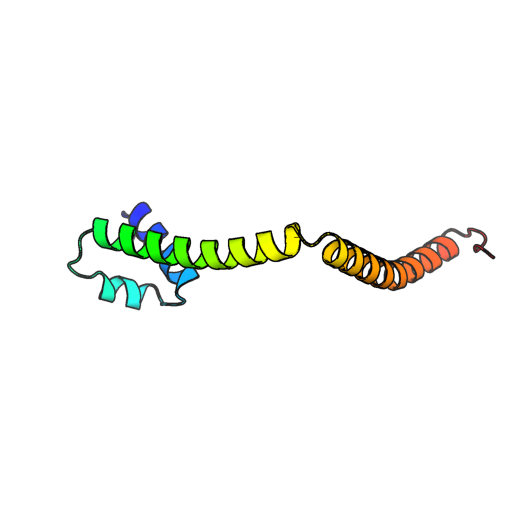Haemophilus influenzae Rd KW20
  6dfu-assembly1_A  TM=9.670E-01  e=1.849E-06  Haemophilus influenzae Rd KW20

Mean predicted aligned error: 5.33 Å